Protein AF-A0A1I3RDS3-F1 (afdb_monomer_lite)

Organism: NCBI:txid46223

pLDDT: mean 93.0, std 12.28, range [32.0, 98.75]

Foldseek 3Di:
DDDDDQDDCDLLLLLLLLLLLLCVLLPADLVRSLVLLVVVADLVPCPVVCVVCVVVSLLQNPCPPNRPSQCPGPCRVVSSVVSVVCSVVSNVVSVVLVVCVVVVNDPDDPSVVSVVVSVVVSCVRPNPPVVSSNNSSSSSSVSSVVNVVVVVVD

Radius of gyration: 15.76 Å; chains: 1; bounding box: 50×31×41 Å

Structure (mmCIF, N/CA/C/O backbone):
data_AF-A0A1I3RDS3-F1
#
_entry.id   AF-A0A1I3RDS3-F1
#
loop_
_atom_site.group_PDB
_atom_site.id
_atom_site.type_symbol
_atom_site.label_atom_id
_atom_site.label_alt_id
_atom_site.label_comp_id
_atom_site.label_asym_id
_atom_site.label_entity_id
_atom_site.label_seq_id
_atom_site.pdbx_PDB_ins_code
_atom_site.Cartn_x
_atom_site.Cartn_y
_atom_site.Cartn_z
_atom_site.occupancy
_atom_site.B_iso_or_equiv
_atom_site.auth_seq_id
_atom_site.auth_comp_id
_atom_site.auth_asym_id
_atom_site.auth_atom_id
_atom_site.pdbx_PDB_model_num
ATOM 1 N N . MET A 1 1 ? 28.586 -7.235 -21.888 1.00 32.00 1 MET A N 1
ATOM 2 C CA . MET A 1 1 ? 28.314 -6.231 -20.834 1.00 32.00 1 MET A CA 1
ATOM 3 C C . MET A 1 1 ? 26.831 -5.890 -20.861 1.00 32.00 1 MET A C 1
ATOM 5 O O . MET A 1 1 ? 26.408 -5.159 -21.747 1.00 32.00 1 MET A O 1
ATOM 9 N N . GLN A 1 2 ? 26.026 -6.469 -19.968 1.00 34.00 2 GLN A N 1
ATOM 10 C CA . GLN A 1 2 ? 24.616 -6.092 -19.826 1.00 34.00 2 GLN A CA 1
ATOM 11 C C . GLN A 1 2 ? 24.540 -4.776 -19.050 1.00 34.00 2 GLN A C 1
ATOM 13 O O . GLN A 1 2 ? 24.942 -4.709 -17.891 1.00 34.00 2 GLN A O 1
ATOM 18 N N . ARG A 1 3 ? 24.061 -3.720 -19.712 1.00 34.31 3 ARG A N 1
ATOM 19 C CA . ARG A 1 3 ? 23.645 -2.485 -19.049 1.00 34.31 3 ARG A CA 1
ATOM 20 C C . ARG A 1 3 ? 22.439 -2.818 -18.171 1.00 34.31 3 ARG A C 1
ATOM 22 O O . ARG A 1 3 ? 21.420 -3.272 -18.685 1.00 34.31 3 ARG A O 1
ATOM 29 N N . PHE A 1 4 ? 22.574 -2.611 -16.866 1.00 37.84 4 PHE A N 1
ATOM 30 C CA . PHE A 1 4 ? 21.442 -2.531 -15.951 1.00 37.84 4 PHE A CA 1
ATOM 31 C C . PHE A 1 4 ? 20.520 -1.417 -16.457 1.00 37.84 4 PHE A C 1
ATOM 33 O O . PHE A 1 4 ? 20.890 -0.244 -16.428 1.00 37.84 4 PHE A O 1
ATOM 40 N N . ASN A 1 5 ? 19.351 -1.783 -16.985 1.00 40.34 5 ASN A N 1
ATOM 41 C CA . ASN A 1 5 ? 18.287 -0.818 -17.222 1.00 40.34 5 ASN A CA 1
ATOM 42 C C . ASN A 1 5 ? 17.882 -0.266 -15.856 1.00 40.34 5 ASN A C 1
ATOM 44 O O . ASN A 1 5 ? 17.443 -1.028 -14.996 1.00 40.34 5 ASN A O 1
ATOM 48 N N . ALA A 1 6 ? 18.044 1.040 -15.657 1.00 48.22 6 ALA A N 1
ATOM 49 C CA . ALA A 1 6 ? 17.377 1.752 -14.581 1.00 48.22 6 ALA A CA 1
ATOM 50 C C . ALA A 1 6 ? 15.876 1.439 -14.674 1.00 48.22 6 ALA A C 1
ATOM 52 O O . ALA A 1 6 ? 15.221 1.833 -15.641 1.00 48.22 6 ALA A O 1
ATOM 53 N N . SER A 1 7 ? 15.353 0.657 -13.729 1.00 58.91 7 SER A N 1
ATOM 54 C CA . SER A 1 7 ? 13.928 0.348 -13.686 1.00 58.91 7 SER A CA 1
ATOM 55 C C . SER A 1 7 ? 13.212 1.585 -13.167 1.00 58.91 7 SER A C 1
ATOM 57 O O . SER A 1 7 ? 13.386 1.990 -12.021 1.00 58.91 7 SER A O 1
ATOM 59 N N . ARG A 1 8 ? 12.463 2.236 -14.050 1.00 83.19 8 ARG A N 1
ATOM 60 C CA . ARG A 1 8 ? 11.636 3.392 -13.713 1.00 83.19 8 ARG A CA 1
ATOM 61 C C . ARG A 1 8 ? 10.475 2.941 -12.823 1.00 83.19 8 ARG A C 1
ATOM 63 O O . ARG A 1 8 ? 9.929 1.862 -13.056 1.00 83.19 8 ARG A O 1
ATOM 70 N N . ILE A 1 9 ? 10.072 3.747 -11.839 1.00 92.62 9 ILE A N 1
ATOM 71 C CA . ILE A 1 9 ? 8.906 3.413 -11.010 1.00 92.62 9 ILE A CA 1
ATOM 72 C C . ILE A 1 9 ? 7.657 3.715 -11.841 1.00 92.62 9 ILE A C 1
ATOM 74 O O . ILE A 1 9 ? 7.321 4.869 -12.104 1.00 92.62 9 ILE A O 1
ATOM 78 N N . ASP A 1 10 ? 6.981 2.668 -12.305 1.00 94.38 10 ASP A N 1
ATOM 79 C CA . ASP A 1 10 ? 5.752 2.813 -13.075 1.00 94.38 10 ASP A CA 1
ATOM 80 C C . ASP A 1 10 ? 4.539 3.118 -12.179 1.00 94.38 10 ASP A C 1
ATOM 82 O O . ASP A 1 10 ? 4.597 3.074 -10.948 1.00 94.38 10 ASP A O 1
ATOM 86 N N . LYS A 1 11 ? 3.403 3.452 -12.804 1.00 95.75 11 LYS A N 1
ATOM 87 C CA . LYS A 1 11 ? 2.171 3.783 -12.071 1.00 95.75 11 LYS A CA 1
ATOM 88 C C . LYS A 1 11 ? 1.661 2.622 -11.217 1.00 95.75 11 LYS A C 1
ATOM 90 O O . LYS A 1 11 ? 1.066 2.869 -10.175 1.00 95.75 11 LYS A O 1
ATOM 95 N N . GLU A 1 12 ? 1.865 1.381 -11.654 1.00 97.44 12 GLU A N 1
ATOM 96 C CA . GLU A 1 12 ? 1.438 0.196 -10.906 1.00 97.44 12 GLU A CA 1
ATOM 97 C C . GLU A 1 12 ? 2.257 0.059 -9.619 1.00 97.44 12 GLU A C 1
ATOM 99 O O . GLU A 1 12 ? 1.687 0.010 -8.530 1.00 97.44 12 GLU A O 1
ATOM 104 N N . SER A 1 13 ? 3.587 0.115 -9.732 1.00 97.56 13 SER A N 1
ATOM 105 C CA . SER A 1 13 ? 4.511 0.096 -8.595 1.00 97.56 13 SER A CA 1
ATOM 106 C C . SER A 1 13 ? 4.255 1.269 -7.651 1.00 97.56 13 SER A C 1
ATOM 108 O O . SER A 1 13 ? 4.197 1.076 -6.438 1.00 97.56 13 SER A O 1
ATOM 110 N N . PHE A 1 14 ? 4.035 2.473 -8.194 1.00 97.50 14 PHE A N 1
ATOM 111 C CA . PHE A 1 14 ? 3.695 3.658 -7.404 1.00 97.50 14 PHE A CA 1
ATOM 112 C C . PHE A 1 14 ? 2.355 3.514 -6.666 1.00 97.50 14 PHE A C 1
ATOM 114 O O . PHE A 1 14 ? 2.230 3.943 -5.518 1.00 97.50 14 PHE A O 1
ATOM 121 N N . GLY A 1 15 ? 1.356 2.896 -7.299 1.00 98.19 15 GLY A N 1
ATOM 122 C CA . GLY A 1 15 ? 0.081 2.582 -6.663 1.00 98.19 15 GLY A CA 1
ATOM 123 C C . GLY A 1 15 ? 0.247 1.584 -5.516 1.00 98.19 15 G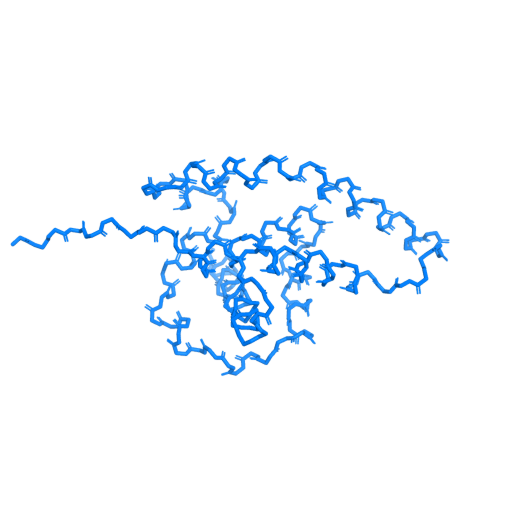LY A C 1
ATOM 124 O O . GLY A 1 15 ? -0.293 1.805 -4.435 1.00 98.19 15 GLY A O 1
ATOM 125 N N . VAL A 1 16 ? 1.053 0.536 -5.718 1.00 98.56 16 VAL A N 1
ATOM 126 C CA . VAL A 1 16 ? 1.341 -0.488 -4.701 1.00 98.56 16 VAL A CA 1
ATOM 127 C C . VAL A 1 16 ? 1.972 0.130 -3.453 1.00 98.56 16 VAL A C 1
ATOM 129 O O . VAL A 1 16 ? 1.428 -0.016 -2.358 1.00 98.56 16 VAL A O 1
ATOM 132 N N . ILE A 1 17 ? 3.075 0.870 -3.605 1.00 97.88 17 ILE A N 1
ATOM 133 C CA . ILE A 1 17 ? 3.743 1.523 -2.465 1.00 97.88 17 ILE A CA 1
ATOM 134 C C . ILE A 1 17 ? 2.865 2.597 -1.825 1.00 97.88 17 ILE A C 1
ATOM 136 O O . ILE A 1 17 ? 2.907 2.786 -0.614 1.00 97.88 17 ILE A O 1
ATOM 140 N N . SER A 1 18 ? 2.027 3.271 -2.619 1.00 98.19 18 SER A N 1
ATOM 141 C CA . SER A 1 18 ? 1.105 4.272 -2.096 1.00 98.19 18 SER A CA 1
ATOM 142 C C . SER A 1 18 ? 0.041 3.672 -1.193 1.00 98.19 18 SER A C 1
ATOM 144 O O . SER A 1 18 ? -0.289 4.289 -0.188 1.00 98.19 18 SER A O 1
ATOM 146 N N . ILE A 1 19 ? -0.491 2.492 -1.520 1.00 98.56 19 ILE A N 1
ATOM 147 C CA . ILE A 1 19 ? -1.447 1.799 -0.648 1.00 98.56 19 ILE A CA 1
ATOM 148 C C . ILE A 1 19 ? -0.788 1.452 0.684 1.00 98.56 19 ILE A C 1
ATOM 150 O O . ILE A 1 19 ? -1.368 1.730 1.727 1.00 98.56 19 ILE A O 1
ATOM 154 N N . ILE A 1 20 ? 0.427 0.900 0.653 1.00 98.44 20 ILE A N 1
ATOM 155 C CA . ILE A 1 20 ? 1.175 0.545 1.869 1.00 98.44 20 ILE A CA 1
ATOM 156 C C . ILE A 1 20 ? 1.398 1.792 2.741 1.00 98.44 20 ILE A C 1
ATOM 158 O O . ILE A 1 20 ? 1.037 1.795 3.916 1.00 98.44 20 ILE A O 1
ATOM 162 N N . ASP A 1 21 ? 1.887 2.885 2.146 1.00 98.38 21 ASP A N 1
ATOM 163 C CA . ASP A 1 21 ? 2.081 4.181 2.815 1.00 98.38 21 ASP A CA 1
ATOM 164 C C . ASP A 1 21 ? 0.776 4.763 3.387 1.00 98.38 21 ASP A C 1
ATOM 166 O O . ASP A 1 21 ? 0.767 5.286 4.505 1.00 98.38 21 ASP A O 1
ATOM 170 N N . ILE A 1 22 ? -0.337 4.667 2.648 1.00 98.44 22 ILE A N 1
ATOM 171 C CA . ILE A 1 22 ? -1.652 5.123 3.111 1.00 98.44 22 ILE A CA 1
ATOM 172 C C . ILE A 1 22 ? -2.086 4.312 4.326 1.00 98.44 22 ILE A C 1
ATOM 174 O O . ILE A 1 22 ? -2.440 4.915 5.333 1.00 98.44 22 ILE A O 1
ATOM 178 N N . LEU A 1 23 ? -2.051 2.979 4.258 1.00 98.31 23 LEU A N 1
ATOM 179 C CA . LEU A 1 23 ? -2.504 2.110 5.345 1.00 98.31 23 LEU A CA 1
ATOM 180 C C . LEU A 1 23 ? -1.652 2.299 6.610 1.00 98.31 23 LEU A C 1
ATOM 182 O O . LEU A 1 23 ? -2.197 2.431 7.710 1.00 98.31 23 LEU A O 1
ATOM 186 N N . GLU 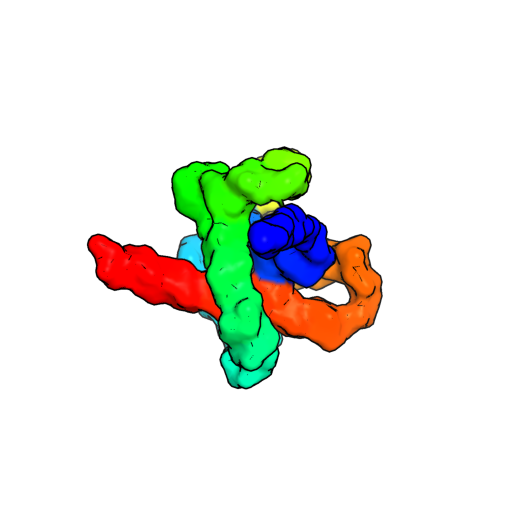A 1 24 ? -0.329 2.392 6.453 1.00 97.50 24 GLU A N 1
ATOM 187 C CA . GLU A 1 24 ? 0.594 2.646 7.559 1.00 97.50 24 GLU A CA 1
ATOM 188 C C . GLU A 1 24 ? 0.330 4.010 8.206 1.00 97.50 24 GLU A C 1
ATOM 190 O O . GLU A 1 24 ? 0.147 4.095 9.423 1.00 97.50 24 GLU A O 1
ATOM 195 N N . ASN A 1 25 ? 0.225 5.085 7.415 1.00 97.88 25 ASN A N 1
ATOM 196 C CA . ASN A 1 25 ? -0.061 6.408 7.972 1.00 97.88 25 ASN A CA 1
ATOM 197 C C . ASN A 1 25 ? -1.482 6.523 8.511 1.00 97.88 25 ASN A C 1
ATOM 199 O O . ASN A 1 25 ? -1.687 7.263 9.468 1.00 97.88 25 ASN A O 1
ATOM 203 N N . PHE A 1 26 ? -2.447 5.779 7.967 1.00 97.56 26 PHE A N 1
ATOM 204 C CA . PHE A 1 26 ? -3.783 5.700 8.5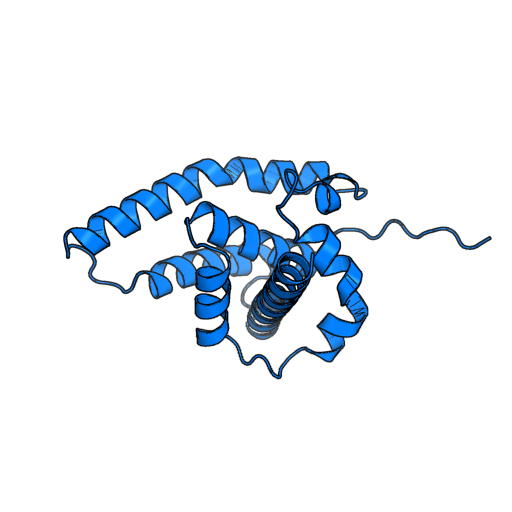47 1.00 97.56 26 PHE A CA 1
ATOM 205 C C . PHE A 1 26 ? -3.719 5.107 9.955 1.00 97.56 26 PHE A C 1
ATOM 207 O O . PHE A 1 26 ? -4.554 5.441 10.789 1.00 97.56 26 PHE A O 1
ATOM 214 N N . GLY A 1 27 ? -2.690 4.316 10.266 1.00 96.50 27 GLY A N 1
ATOM 215 C CA . GLY A 1 27 ? -2.386 3.777 11.590 1.00 96.50 27 GLY A CA 1
ATOM 216 C C . GLY A 1 27 ? -2.678 2.288 11.725 1.00 96.50 27 GLY A C 1
ATOM 217 O O . GLY A 1 27 ? -2.814 1.819 12.852 1.00 96.50 27 GLY A O 1
ATOM 218 N N . LEU A 1 28 ? -2.803 1.565 10.608 1.00 97.19 28 LEU A N 1
ATOM 219 C CA . LEU A 1 28 ? -2.983 0.118 10.618 1.00 97.19 28 LEU A CA 1
ATOM 220 C C . LEU A 1 28 ? -1.630 -0.567 10.819 1.00 97.19 28 LEU A C 1
ATOM 222 O O . LEU A 1 28 ? -0.670 -0.322 10.081 1.00 97.19 28 LEU A O 1
ATOM 226 N N . LYS A 1 29 ? -1.574 -1.475 11.791 1.00 94.50 29 LYS A N 1
ATOM 227 C CA . LYS A 1 29 ? -0.454 -2.402 11.992 1.00 94.50 29 LYS A CA 1
ATOM 228 C C . LYS A 1 29 ? -0.353 -3.385 10.822 1.00 94.50 29 LYS A C 1
ATOM 230 O O . LYS A 1 29 ? -1.375 -3.655 10.193 1.00 94.50 29 LYS A O 1
ATOM 235 N N . PRO A 1 30 ? 0.820 -3.978 10.542 1.00 91.88 30 PRO A N 1
ATOM 236 C CA . PRO A 1 30 ? 1.006 -4.871 9.393 1.00 91.88 30 PRO A CA 1
ATOM 237 C C . PRO A 1 30 ? -0.082 -5.948 9.232 1.00 91.88 30 PRO A C 1
ATOM 239 O O . PRO A 1 30 ? -0.597 -6.162 8.136 1.00 91.88 30 PRO A O 1
ATOM 242 N N . GLU A 1 31 ? -0.508 -6.574 10.329 1.00 93.81 31 GLU A N 1
ATOM 243 C CA . GLU A 1 31 ? -1.554 -7.598 10.324 1.00 93.81 31 GLU A CA 1
ATOM 244 C C . GLU A 1 31 ? -2.940 -7.019 9.998 1.00 93.81 31 GLU A C 1
ATOM 246 O O . GLU A 1 31 ? -3.763 -7.694 9.383 1.00 93.81 31 GLU A O 1
ATOM 251 N N . GLU A 1 32 ? -3.218 -5.782 10.416 1.00 96.50 32 GLU A N 1
ATOM 252 C CA . GLU A 1 32 ? -4.452 -5.054 10.093 1.00 96.50 32 GLU A CA 1
ATOM 253 C C . GLU A 1 32 ? -4.487 -4.662 8.618 1.00 96.50 32 GLU A C 1
ATOM 255 O O . GLU A 1 32 ? -5.510 -4.862 7.971 1.00 96.50 32 GLU A O 1
ATOM 260 N N . GLN A 1 33 ? -3.366 -4.183 8.066 1.00 97.44 33 GLN A N 1
ATOM 261 C CA . GLN A 1 33 ? -3.253 -3.842 6.642 1.00 97.44 33 GLN A CA 1
ATOM 262 C C . GLN A 1 33 ? -3.577 -5.050 5.759 1.00 97.44 33 GLN A C 1
ATOM 264 O O . GLN A 1 33 ? -4.293 -4.949 4.764 1.00 97.44 33 GLN A O 1
ATOM 269 N N . LEU A 1 34 ? -3.066 -6.215 6.150 1.00 96.38 34 LEU A N 1
ATOM 270 C CA . LEU A 1 34 ? -3.257 -7.443 5.401 1.00 96.38 34 LEU A CA 1
ATOM 271 C C . LEU A 1 34 ? -4.676 -7.996 5.529 1.00 96.38 34 LEU A C 1
ATOM 273 O O . LEU A 1 34 ? -5.243 -8.409 4.521 1.00 96.38 34 LEU A O 1
ATOM 277 N N . ARG A 1 35 ? -5.270 -7.945 6.731 1.00 96.62 35 ARG A N 1
ATOM 278 C CA . ARG A 1 35 ? -6.690 -8.285 6.925 1.00 96.62 35 ARG A CA 1
ATOM 279 C C . ARG A 1 35 ? -7.606 -7.375 6.112 1.00 96.62 35 ARG A C 1
ATOM 281 O O . ARG A 1 35 ? -8.523 -7.884 5.480 1.00 96.62 35 ARG A O 1
ATOM 288 N N . PHE A 1 36 ? -7.332 -6.071 6.098 1.00 97.88 36 PHE A N 1
ATOM 289 C CA . PHE A 1 36 ? -8.071 -5.096 5.297 1.00 97.88 36 PHE A CA 1
ATOM 290 C C . PHE A 1 36 ? -8.036 -5.465 3.809 1.00 97.88 36 PHE A C 1
ATOM 292 O O . PHE A 1 36 ? -9.077 -5.592 3.171 1.00 97.88 36 PHE A O 1
ATOM 299 N N . LEU A 1 37 ? -6.850 -5.721 3.250 1.00 97.81 37 LEU A N 1
ATOM 300 C CA . LEU A 1 37 ? -6.748 -6.087 1.836 1.00 97.81 37 LEU A CA 1
ATOM 301 C C . LEU A 1 37 ? -7.359 -7.465 1.537 1.00 97.81 37 LEU A C 1
ATOM 303 O O . LEU A 1 37 ? -7.989 -7.618 0.495 1.00 97.81 37 LEU A O 1
ATOM 307 N N . ASP A 1 38 ? -7.234 -8.442 2.442 1.00 96.50 38 ASP A N 1
ATOM 308 C CA . ASP A 1 38 ? -7.853 -9.772 2.306 1.00 96.50 38 ASP A CA 1
ATOM 309 C C . ASP A 1 38 ? -9.397 -9.709 2.234 1.00 96.50 38 ASP A C 1
ATOM 311 O O . ASP A 1 38 ? -10.012 -10.624 1.690 1.00 96.50 38 ASP A O 1
ATOM 315 N N . GLN A 1 39 ? -10.029 -8.639 2.735 1.00 95.44 39 GLN A N 1
ATOM 316 C CA . GLN A 1 39 ? -11.476 -8.413 2.604 1.00 95.44 39 GLN A CA 1
ATOM 317 C C . GLN A 1 39 ? -11.884 -7.838 1.239 1.00 95.44 39 GLN A C 1
ATOM 319 O O . GLN A 1 39 ? -13.046 -7.952 0.853 1.00 95.44 39 GLN A O 1
ATOM 324 N N . ILE A 1 40 ? -10.951 -7.219 0.510 1.00 93.81 40 ILE A N 1
ATOM 325 C CA . ILE A 1 40 ? -11.244 -6.425 -0.695 1.00 93.81 40 ILE A CA 1
ATOM 326 C C . ILE A 1 40 ? -10.822 -7.158 -1.973 1.00 93.81 40 ILE A C 1
ATOM 328 O O . ILE A 1 40 ? -11.423 -6.959 -3.030 1.00 93.81 40 ILE A O 1
ATOM 332 N N . VAL A 1 41 ? -9.795 -8.012 -1.903 1.00 96.56 41 VAL A N 1
ATOM 333 C CA . VAL A 1 41 ? -9.204 -8.661 -3.084 1.00 96.56 41 VAL A CA 1
ATOM 334 C C . VAL A 1 41 ? -9.229 -10.186 -3.002 1.00 96.56 41 VAL A C 1
ATOM 336 O O . VAL A 1 41 ? -9.124 -10.776 -1.929 1.00 96.56 41 VAL A O 1
ATOM 339 N N . ASP A 1 42 ? -9.276 -10.851 -4.161 1.00 96.19 42 ASP A N 1
ATOM 340 C CA . ASP A 1 42 ? -9.035 -12.295 -4.234 1.00 96.19 42 ASP A CA 1
ATOM 341 C C . ASP A 1 42 ? -7.526 -12.570 -4.313 1.00 96.19 42 ASP A C 1
ATOM 343 O O . ASP A 1 42 ? -6.881 -12.378 -5.344 1.00 96.19 42 ASP A O 1
ATOM 347 N N . HIS A 1 43 ? -6.956 -13.084 -3.222 1.00 91.75 43 HIS A N 1
ATOM 348 C CA . HIS A 1 43 ? -5.541 -13.458 -3.123 1.00 91.75 43 HIS A CA 1
ATOM 349 C C . HIS A 1 43 ? -5.077 -14.507 -4.159 1.00 91.75 43 HIS A C 1
ATOM 351 O O . HIS A 1 43 ? -3.882 -14.791 -4.270 1.00 91.75 43 HIS A O 1
ATOM 357 N N . ARG A 1 44 ? -5.978 -15.157 -4.897 1.00 95.06 44 ARG A N 1
ATOM 358 C CA . ARG A 1 44 ? -5.600 -16.103 -5.958 1.00 95.06 44 ARG A CA 1
ATOM 359 C C . ARG A 1 44 ? -5.247 -15.394 -7.261 1.00 95.06 44 ARG A C 1
ATOM 361 O O . ARG A 1 44 ? -4.542 -15.992 -8.083 1.00 95.06 44 ARG A O 1
ATOM 368 N N . GLU A 1 45 ? -5.688 -14.151 -7.431 1.00 97.69 45 GLU A N 1
ATOM 369 C CA . GLU A 1 45 ? -5.452 -13.340 -8.620 1.00 97.69 45 GLU A CA 1
ATOM 370 C C . GLU A 1 45 ? -4.053 -12.714 -8.636 1.00 97.69 45 GLU A C 1
ATOM 372 O O . GLU A 1 45 ? -3.389 -12.563 -7.605 1.00 97.69 45 GLU A O 1
ATOM 377 N N . TYR A 1 46 ? -3.585 -12.391 -9.848 1.00 97.56 46 TYR A N 1
ATOM 378 C CA . TYR A 1 46 ? -2.326 -11.681 -10.121 1.00 97.56 46 TYR A CA 1
ATOM 379 C C . TYR A 1 46 ? -1.066 -12.290 -9.474 1.00 97.56 46 TYR A C 1
ATOM 381 O O . TYR A 1 46 ? -0.031 -11.634 -9.355 1.00 97.56 46 TYR A O 1
ATOM 389 N N . ARG A 1 47 ? -1.115 -13.571 -9.077 1.00 97.00 47 ARG A N 1
ATOM 390 C CA . ARG A 1 47 ? 0.016 -14.275 -8.451 1.00 97.00 47 ARG A CA 1
ATOM 391 C C . ARG A 1 47 ? 1.222 -14.367 -9.378 1.00 97.00 47 ARG A C 1
ATOM 393 O O . ARG A 1 47 ? 2.349 -14.235 -8.913 1.00 97.00 47 ARG A O 1
ATOM 400 N N . ASP A 1 48 ? 1.002 -14.589 -10.670 1.00 97.44 48 ASP A N 1
ATOM 401 C CA . ASP A 1 48 ? 2.098 -14.709 -11.633 1.00 97.44 48 ASP A CA 1
ATOM 402 C C . ASP A 1 48 ? 2.726 -13.350 -11.958 1.00 97.44 48 ASP A C 1
ATOM 404 O O . ASP A 1 48 ? 3.951 -13.262 -12.043 1.00 97.44 48 ASP A O 1
ATOM 408 N N . ASP A 1 49 ? 1.927 -12.283 -12.055 1.00 96.88 49 ASP A N 1
ATOM 409 C CA . ASP A 1 49 ? 2.415 -10.901 -12.129 1.00 96.88 49 ASP A CA 1
ATOM 410 C C . ASP A 1 49 ? 3.286 -10.557 -10.917 1.00 96.88 49 ASP A C 1
ATOM 412 O O . ASP A 1 49 ? 4.421 -10.099 -11.072 1.00 96.88 49 ASP A O 1
ATOM 416 N N . PHE A 1 50 ? 2.792 -10.855 -9.710 1.00 98.00 50 PHE A N 1
ATOM 417 C CA . PHE A 1 50 ? 3.553 -10.641 -8.486 1.00 98.00 50 PHE A CA 1
ATOM 418 C C . PHE A 1 50 ? 4.854 -11.442 -8.488 1.00 98.00 50 PHE A C 1
ATOM 420 O O . PHE A 1 50 ? 5.913 -10.875 -8.252 1.00 98.00 50 PHE A O 1
ATOM 427 N N . ARG A 1 51 ? 4.817 -12.744 -8.798 1.00 97.06 51 ARG A N 1
ATOM 428 C CA . ARG A 1 51 ? 6.014 -13.605 -8.814 1.00 97.06 51 ARG A CA 1
ATOM 429 C C . ARG A 1 51 ? 7.092 -13.083 -9.759 1.00 97.06 51 ARG A C 1
ATOM 431 O O . ARG A 1 51 ? 8.264 -13.092 -9.385 1.00 97.06 51 ARG A O 1
ATOM 438 N N . LYS A 1 52 ? 6.705 -12.610 -10.949 1.00 96.75 52 LYS A N 1
ATOM 439 C CA . LYS A 1 52 ? 7.634 -12.043 -11.941 1.00 96.75 52 LYS A CA 1
ATOM 440 C C . LYS A 1 52 ? 8.357 -10.805 -11.409 1.00 96.75 52 LYS A C 1
ATOM 442 O O . LYS A 1 52 ? 9.559 -10.675 -11.618 1.00 96.75 52 LYS A O 1
ATOM 447 N N . ASN A 1 53 ? 7.651 -9.948 -10.673 1.00 96.38 53 ASN A N 1
ATOM 448 C CA . ASN A 1 53 ? 8.167 -8.671 -10.168 1.00 96.38 53 ASN A CA 1
ATOM 449 C C . ASN A 1 53 ? 8.397 -8.667 -8.646 1.00 96.38 53 ASN A C 1
ATOM 451 O O . ASN A 1 53 ? 8.574 -7.619 -8.032 1.00 96.38 53 ASN A O 1
ATOM 455 N N . ARG A 1 54 ? 8.441 -9.839 -8.008 1.00 96.88 54 ARG A N 1
ATOM 456 C CA . ARG A 1 54 ? 8.416 -9.981 -6.545 1.00 96.88 54 ARG A CA 1
ATOM 457 C C . ARG A 1 54 ? 9.512 -9.180 -5.857 1.00 96.88 54 ARG A C 1
ATOM 459 O O . ARG A 1 54 ? 9.252 -8.429 -4.927 1.00 96.88 54 ARG A O 1
ATOM 466 N N . LYS A 1 55 ? 10.755 -9.333 -6.322 1.00 96.25 55 LYS A N 1
ATOM 467 C CA . LYS A 1 55 ? 11.909 -8.622 -5.749 1.00 96.25 55 LYS A CA 1
ATOM 468 C C . LYS A 1 55 ? 11.761 -7.103 -5.866 1.00 96.25 55 LYS A C 1
ATOM 470 O O . LYS A 1 55 ? 12.233 -6.398 -4.985 1.00 96.25 55 LYS A O 1
ATOM 475 N N . TRP A 1 56 ? 11.120 -6.632 -6.934 1.00 96.75 56 TRP A N 1
ATOM 476 C CA . TRP A 1 56 ? 10.868 -5.216 -7.171 1.00 96.75 56 TRP A CA 1
ATOM 477 C C . TRP A 1 56 ? 9.859 -4.669 -6.163 1.00 96.75 56 TRP A C 1
ATOM 479 O O . TRP A 1 56 ? 10.190 -3.751 -5.419 1.00 96.75 56 TRP A O 1
ATOM 489 N N . TYR A 1 57 ? 8.683 -5.294 -6.041 1.00 97.88 57 TYR A N 1
ATOM 490 C CA . TYR A 1 57 ? 7.681 -4.827 -5.080 1.00 97.88 57 TYR A CA 1
ATOM 491 C C . TYR A 1 57 ? 8.155 -4.921 -3.632 1.00 97.88 57 TYR A C 1
ATOM 493 O O . TYR A 1 57 ? 7.896 -4.006 -2.863 1.00 97.88 57 TYR A O 1
ATOM 501 N N . LEU A 1 58 ? 8.879 -5.980 -3.255 1.00 97.12 58 LEU A N 1
ATOM 502 C CA . LEU A 1 58 ? 9.407 -6.099 -1.894 1.00 97.12 58 LEU A CA 1
ATOM 503 C C . LEU A 1 58 ? 10.449 -5.034 -1.581 1.00 97.12 58 LEU A C 1
ATOM 505 O O . LEU A 1 58 ? 10.432 -4.479 -0.495 1.00 97.12 58 LEU A O 1
ATOM 509 N N . ARG A 1 59 ? 11.335 -4.725 -2.531 1.00 96.06 59 ARG A N 1
ATOM 510 C CA . ARG A 1 59 ? 12.318 -3.658 -2.347 1.00 96.06 59 ARG A CA 1
ATOM 511 C C . ARG A 1 59 ? 11.641 -2.298 -2.187 1.00 96.06 59 ARG A C 1
ATOM 513 O O . ARG A 1 59 ? 12.027 -1.536 -1.313 1.00 96.06 59 ARG A O 1
ATOM 520 N N . LEU A 1 60 ? 10.669 -1.990 -3.045 1.00 97.00 60 LEU A N 1
ATOM 521 C CA . LEU A 1 60 ? 10.002 -0.690 -3.036 1.00 97.00 60 LEU A CA 1
ATOM 522 C C . LEU A 1 60 ? 9.003 -0.530 -1.883 1.00 97.00 60 LEU A C 1
ATOM 524 O O . LEU A 1 60 ? 8.816 0.576 -1.393 1.00 97.00 60 LEU A O 1
ATOM 528 N N . GLY A 1 61 ? 8.314 -1.608 -1.510 1.00 96.38 61 GLY A N 1
ATOM 529 C CA . GLY A 1 61 ? 7.225 -1.612 -0.534 1.00 96.38 61 GLY A CA 1
ATOM 530 C C . GLY A 1 61 ? 7.665 -1.840 0.908 1.00 96.38 61 GLY A C 1
ATOM 531 O O . GLY A 1 61 ? 6.818 -1.805 1.798 1.00 96.38 61 GLY A O 1
ATOM 532 N N . ASP A 1 62 ? 8.951 -2.102 1.152 1.00 96.12 62 ASP A N 1
ATOM 533 C CA . ASP A 1 62 ? 9.478 -2.221 2.507 1.00 96.12 62 ASP A CA 1
ATOM 534 C C . ASP A 1 62 ? 9.683 -0.833 3.122 1.00 96.12 62 ASP A C 1
ATOM 536 O O . ASP A 1 62 ? 10.627 -0.115 2.790 1.00 96.12 62 ASP A O 1
ATOM 540 N N . SER A 1 63 ? 8.770 -0.454 4.015 1.00 94.75 63 SER A N 1
ATOM 541 C CA . SER A 1 63 ? 8.830 0.811 4.745 1.00 94.75 63 SER A CA 1
ATOM 542 C C . SER A 1 63 ? 9.815 0.810 5.919 1.00 94.75 63 SER A C 1
ATOM 544 O O . SER A 1 63 ? 10.102 1.879 6.470 1.00 94.75 63 SER A O 1
ATOM 546 N N . GLU A 1 64 ? 10.374 -0.350 6.298 1.00 92.25 64 GLU A N 1
ATOM 547 C CA . GLU A 1 64 ? 11.412 -0.419 7.331 1.00 92.25 64 GLU A CA 1
ATOM 548 C C . GLU A 1 64 ? 12.668 0.356 6.910 1.00 92.25 64 GLU A C 1
ATOM 550 O O . GLU A 1 64 ? 12.942 0.564 5.727 1.00 92.25 64 GLU A O 1
ATOM 555 N N . ASN A 1 65 ? 13.436 0.820 7.901 1.00 94.06 65 ASN A N 1
ATOM 556 C CA . ASN A 1 65 ? 14.619 1.664 7.686 1.00 94.06 65 ASN A CA 1
ATOM 557 C C . ASN A 1 65 ? 14.323 2.904 6.821 1.00 94.06 65 ASN A C 1
ATOM 559 O O . ASN A 1 65 ? 15.144 3.323 6.010 1.00 94.06 65 ASN A O 1
ATOM 563 N N . ASP A 1 66 ? 13.134 3.487 7.010 1.00 95.44 66 ASP A N 1
ATOM 564 C CA . ASP A 1 66 ? 12.676 4.692 6.317 1.00 95.44 66 ASP A CA 1
ATOM 565 C C . ASP A 1 66 ? 12.709 4.566 4.784 1.00 95.44 66 ASP A C 1
ATOM 567 O O . ASP A 1 66 ? 13.202 5.447 4.077 1.00 95.44 66 ASP A O 1
ATOM 571 N N . TRP A 1 67 ? 12.138 3.469 4.274 1.00 97.06 67 TRP A N 1
ATOM 572 C CA . TRP A 1 67 ? 11.979 3.217 2.839 1.00 97.06 67 TRP A CA 1
ATOM 573 C C . TRP A 1 67 ? 13.310 3.169 2.066 1.00 97.06 67 TRP A C 1
ATOM 575 O O . TRP A 1 67 ? 13.372 3.578 0.905 1.00 97.06 67 TRP A O 1
ATOM 585 N N . GLU A 1 68 ? 14.385 2.666 2.683 1.00 96.88 68 GLU A N 1
ATOM 586 C CA . GLU A 1 68 ? 15.728 2.591 2.079 1.00 96.88 68 GLU A CA 1
ATOM 587 C C . GLU A 1 68 ? 15.712 1.942 0.682 1.00 96.88 68 GLU A C 1
ATOM 589 O O . GLU A 1 68 ? 16.325 2.450 -0.261 1.00 96.88 68 GLU A O 1
ATOM 594 N N . GLY A 1 69 ? 14.975 0.838 0.526 1.00 95.56 69 GLY A N 1
ATOM 595 C CA . GLY A 1 69 ? 14.874 0.120 -0.744 1.00 95.56 69 GLY A CA 1
ATOM 596 C C . GLY A 1 69 ? 14.244 0.954 -1.862 1.00 95.56 69 GLY A C 1
ATOM 597 O O . GLY A 1 69 ? 14.725 0.907 -2.991 1.00 95.56 69 GLY A O 1
ATOM 598 N N . LEU A 1 70 ? 13.222 1.755 -1.546 1.00 96.88 70 LEU A N 1
ATOM 599 C CA . LEU A 1 70 ? 12.623 2.717 -2.473 1.00 96.88 70 LEU A CA 1
ATOM 600 C C . LEU A 1 70 ? 13.594 3.856 -2.781 1.00 96.88 70 LEU A C 1
ATOM 602 O O . LEU A 1 70 ? 13.815 4.164 -3.947 1.00 96.88 70 LEU A O 1
ATOM 606 N N . ARG A 1 71 ? 14.170 4.480 -1.750 1.00 96.69 71 ARG A N 1
ATOM 607 C CA . ARG A 1 71 ? 15.005 5.686 -1.872 1.00 96.69 71 ARG A CA 1
ATOM 608 C C . ARG A 1 71 ? 16.262 5.471 -2.718 1.00 96.69 71 ARG A C 1
ATOM 610 O O . ARG A 1 71 ? 16.697 6.397 -3.393 1.00 96.69 71 ARG A O 1
ATOM 617 N N . ASN A 1 72 ? 16.787 4.248 -2.746 1.00 95.44 72 ASN A N 1
ATOM 618 C CA . ASN A 1 72 ? 17.956 3.870 -3.545 1.00 95.44 72 ASN A CA 1
ATOM 619 C C . ASN A 1 72 ? 17.675 3.656 -5.049 1.00 95.44 72 ASN A C 1
ATOM 621 O O . ASN A 1 72 ? 18.608 3.385 -5.808 1.00 95.44 72 ASN A O 1
ATOM 625 N N . GLU A 1 73 ? 16.425 3.760 -5.507 1.00 94.06 73 GLU A N 1
ATOM 626 C CA . GLU A 1 73 ? 16.079 3.652 -6.930 1.00 94.06 73 GLU A CA 1
ATOM 627 C C . GLU A 1 73 ? 16.169 5.005 -7.658 1.00 94.06 73 GLU A C 1
ATOM 629 O O . GLU A 1 73 ? 16.094 6.072 -7.053 1.00 94.06 73 GLU A O 1
ATOM 634 N N . VAL A 1 74 ? 16.293 4.976 -8.992 1.00 88.44 74 VAL A N 1
ATOM 635 C CA . VAL A 1 74 ? 16.588 6.164 -9.832 1.00 88.44 74 VAL A CA 1
ATOM 636 C C . VAL A 1 74 ? 15.556 7.301 -9.699 1.00 88.44 74 VAL A C 1
ATOM 638 O O . VAL A 1 74 ? 15.893 8.463 -9.908 1.00 88.44 74 VAL A O 1
ATOM 641 N N . GLU A 1 75 ? 14.319 6.996 -9.300 1.00 90.50 75 GLU A N 1
ATOM 642 C CA . GLU A 1 75 ? 13.257 7.979 -9.002 1.00 90.50 75 GLU A CA 1
ATOM 643 C C . GLU A 1 75 ? 12.763 7.896 -7.543 1.00 90.50 75 GLU A C 1
ATOM 645 O O . GLU A 1 75 ? 11.762 8.512 -7.168 1.00 90.50 75 GLU A O 1
ATOM 650 N N . GLY A 1 76 ? 13.474 7.132 -6.715 1.00 94.62 76 GLY A N 1
ATOM 651 C CA . GLY A 1 76 ? 13.090 6.746 -5.365 1.00 94.62 76 GLY A CA 1
ATOM 652 C C . GLY A 1 76 ? 12.846 7.915 -4.427 1.00 94.62 76 GLY A C 1
ATOM 653 O O . GLY A 1 76 ? 11.784 8.013 -3.821 1.00 94.62 76 GLY A O 1
ATOM 654 N N . GLU A 1 77 ? 13.804 8.838 -4.346 1.00 95.69 77 GLU A N 1
ATOM 655 C CA . GLU A 1 77 ? 13.726 10.011 -3.463 1.00 95.69 77 GLU A CA 1
ATOM 656 C C . GLU A 1 77 ? 12.582 10.967 -3.831 1.00 95.69 77 GLU A C 1
ATOM 658 O O . GLU A 1 77 ? 11.946 11.558 -2.954 1.00 95.69 77 GLU A O 1
ATOM 663 N N . ILE A 1 78 ? 12.266 11.093 -5.125 1.00 95.00 78 ILE A N 1
ATOM 664 C CA . ILE A 1 78 ? 11.134 11.907 -5.590 1.00 95.00 78 ILE A CA 1
ATOM 665 C C . ILE A 1 78 ? 9.830 11.271 -5.114 1.00 95.00 78 ILE A C 1
ATOM 667 O O . ILE A 1 78 ? 8.984 11.941 -4.519 1.00 95.00 78 ILE A O 1
ATOM 671 N N . VAL A 1 79 ? 9.679 9.967 -5.345 1.00 95.75 79 VAL A N 1
ATOM 672 C CA . VAL A 1 79 ? 8.506 9.205 -4.915 1.00 95.75 79 VAL A CA 1
ATOM 673 C C . VAL A 1 79 ? 8.352 9.254 -3.397 1.00 95.75 79 VAL A C 1
ATOM 675 O O . VAL A 1 79 ? 7.285 9.613 -2.907 1.00 95.75 79 VAL A O 1
ATOM 678 N N . TYR A 1 80 ? 9.419 8.978 -2.652 1.00 97.25 80 TYR A N 1
ATOM 679 C CA . TYR A 1 80 ? 9.446 9.046 -1.194 1.00 97.25 80 TYR A CA 1
ATOM 680 C C . TYR A 1 80 ? 9.016 10.429 -0.680 1.00 97.25 80 TYR A C 1
ATOM 682 O O . TYR A 1 80 ? 8.162 10.532 0.202 1.00 97.25 80 TYR A O 1
ATOM 690 N N . SER A 1 81 ? 9.520 11.504 -1.291 1.00 96.19 81 SER A N 1
ATOM 691 C CA . SER A 1 81 ? 9.138 12.879 -0.943 1.00 96.19 81 SER A CA 1
ATOM 692 C C . SER A 1 81 ? 7.639 13.147 -1.158 1.00 96.19 81 SER A C 1
ATOM 694 O O . SER A 1 81 ? 7.007 13.813 -0.334 1.00 96.19 81 SER A O 1
ATOM 696 N N . LEU A 1 82 ? 7.037 12.592 -2.219 1.00 94.31 82 LEU A N 1
ATOM 697 C CA . LEU A 1 82 ? 5.589 12.672 -2.468 1.00 94.31 82 LEU A CA 1
ATOM 698 C C . LEU A 1 82 ? 4.774 11.914 -1.410 1.00 94.31 82 LEU A C 1
ATOM 700 O O . LEU A 1 82 ? 3.747 12.422 -0.955 1.00 94.31 82 LEU A O 1
ATOM 704 N N . LEU A 1 83 ? 5.236 10.731 -0.986 1.00 95.62 83 LEU A N 1
ATOM 705 C CA . LEU A 1 83 ? 4.616 9.972 0.109 1.00 95.62 83 LEU A CA 1
ATOM 706 C C . LEU A 1 83 ? 4.660 10.782 1.417 1.00 95.62 83 LEU A C 1
ATOM 708 O O . LEU A 1 83 ? 3.639 10.995 2.081 1.00 95.62 83 LEU A O 1
ATOM 712 N N . LYS A 1 84 ? 5.823 11.351 1.753 1.00 95.50 84 LYS A N 1
ATOM 713 C CA . LYS A 1 84 ? 5.993 12.134 2.986 1.00 95.50 84 LYS A CA 1
ATOM 714 C C . LYS A 1 84 ? 5.163 13.412 3.003 1.00 95.50 84 LYS A C 1
ATOM 716 O O . LYS A 1 84 ? 4.613 13.733 4.058 1.00 95.50 84 LYS A O 1
ATOM 721 N N . MET A 1 85 ? 4.979 14.081 1.863 1.00 94.62 85 MET A N 1
ATOM 722 C CA . MET A 1 85 ? 4.152 15.293 1.758 1.00 94.62 85 MET A CA 1
ATOM 723 C C . MET A 1 85 ? 2.713 15.078 2.256 1.00 94.62 85 MET A C 1
ATOM 725 O O . MET A 1 85 ? 2.142 15.964 2.891 1.00 94.62 85 MET A O 1
ATOM 729 N N . ARG A 1 86 ? 2.131 13.895 2.015 1.00 93.81 86 ARG A N 1
ATOM 730 C CA . ARG A 1 86 ? 0.759 13.562 2.445 1.00 93.81 86 ARG A CA 1
ATOM 731 C C . ARG A 1 86 ? 0.677 12.822 3.785 1.00 93.81 86 ARG A C 1
ATOM 733 O O . ARG A 1 86 ? -0.391 12.818 4.397 1.00 93.81 86 ARG A O 1
ATOM 740 N N . SER A 1 87 ? 1.780 12.239 4.260 1.00 94.44 87 SER A N 1
ATOM 741 C CA . SER A 1 87 ? 1.827 11.369 5.450 1.00 94.44 87 SER A CA 1
ATOM 742 C C . SER A 1 87 ? 1.161 11.977 6.694 1.00 94.44 87 SER A C 1
ATOM 744 O O . SER A 1 87 ? 0.311 11.348 7.323 1.00 94.44 87 SER A O 1
ATOM 746 N N . ASN A 1 88 ? 1.474 13.238 7.014 1.00 95.62 88 ASN A N 1
ATOM 747 C CA . ASN A 1 88 ? 0.932 13.931 8.186 1.00 95.62 88 ASN A CA 1
ATOM 748 C C . ASN A 1 88 ? -0.592 14.109 8.107 1.00 95.62 88 ASN A C 1
ATOM 750 O O . ASN A 1 88 ? -1.290 13.957 9.106 1.00 95.62 88 ASN A O 1
ATOM 754 N N . ILE A 1 89 ? -1.119 14.417 6.920 1.00 96.50 89 ILE A N 1
ATOM 755 C CA . ILE A 1 89 ? -2.558 14.629 6.725 1.00 96.50 89 ILE A CA 1
ATOM 756 C C . ILE A 1 89 ? -3.305 13.300 6.852 1.00 96.50 89 ILE A C 1
ATOM 758 O O . ILE A 1 89 ? -4.303 13.238 7.566 1.00 96.50 89 ILE A O 1
ATOM 762 N N . ILE A 1 90 ? -2.790 12.228 6.239 1.00 97.69 90 ILE A N 1
ATOM 763 C CA . ILE A 1 90 ? -3.373 10.882 6.360 1.00 97.69 90 ILE A CA 1
ATOM 764 C C . ILE A 1 90 ? -3.363 10.429 7.823 1.00 97.69 90 ILE A C 1
ATOM 766 O O . ILE A 1 90 ? -4.366 9.919 8.316 1.00 97.69 90 ILE A O 1
ATOM 770 N N . ARG A 1 91 ? -2.267 10.683 8.547 1.00 97.94 91 ARG A N 1
ATOM 771 C CA . ARG A 1 91 ? -2.149 10.331 9.965 1.00 97.94 91 ARG A CA 1
ATOM 772 C C . ARG A 1 91 ? -3.151 11.050 10.844 1.00 97.94 91 ARG A C 1
ATOM 774 O O . ARG A 1 91 ? -3.812 10.409 11.657 1.00 97.94 91 ARG A O 1
ATOM 781 N N . LYS A 1 92 ? -3.299 12.361 10.658 1.00 97.88 92 LYS A N 1
ATOM 782 C CA . LYS A 1 92 ? -4.321 13.142 11.362 1.00 97.88 92 LYS A CA 1
ATOM 783 C C . LYS A 1 92 ? -5.721 12.626 11.044 1.00 97.88 92 LYS A C 1
ATOM 785 O O . LYS A 1 92 ? -6.520 12.462 11.957 1.00 97.88 92 LYS A O 1
ATOM 790 N N . TYR A 1 93 ? -6.002 12.315 9.779 1.00 97.50 93 TYR A N 1
ATOM 791 C CA . TYR A 1 93 ? -7.293 11.759 9.386 1.00 97.50 93 TYR A CA 1
ATOM 792 C C . TYR A 1 93 ? -7.570 10.410 10.066 1.00 97.50 93 TYR A C 1
ATOM 794 O O . TYR A 1 93 ? -8.598 10.265 10.719 1.00 97.50 93 TYR A O 1
ATOM 802 N N . GLY A 1 94 ? -6.628 9.464 10.020 1.00 96.94 94 GLY A N 1
ATOM 803 C CA . GLY A 1 94 ? -6.778 8.165 10.682 1.00 96.94 94 GLY A CA 1
ATOM 804 C C . GLY A 1 94 ? -6.918 8.263 12.208 1.00 96.94 94 GLY A C 1
ATOM 805 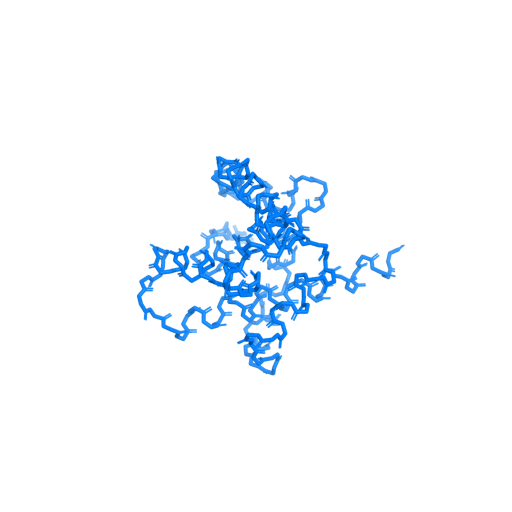O O . GLY A 1 94 ? -7.655 7.488 12.815 1.00 96.94 94 GLY A O 1
ATOM 806 N N . GLN A 1 95 ? -6.254 9.235 12.846 1.00 97.19 95 GLN A N 1
ATOM 807 C CA . GLN A 1 95 ? -6.438 9.530 14.275 1.00 97.19 95 GLN A CA 1
ATOM 808 C C . GLN A 1 95 ? -7.858 10.015 14.586 1.00 97.19 95 GLN A C 1
ATOM 810 O O . GLN A 1 95 ? -8.461 9.517 15.533 1.00 97.19 95 GLN A O 1
ATOM 815 N N . MET A 1 96 ? -8.398 10.935 13.781 1.00 96.81 96 MET A N 1
ATOM 816 C CA . MET A 1 96 ? -9.769 11.433 13.943 1.00 96.81 96 MET A CA 1
ATOM 817 C C . MET A 1 96 ? -10.806 10.333 13.709 1.00 96.81 96 MET A C 1
ATOM 819 O O . MET A 1 96 ? -11.743 10.206 14.487 1.00 96.81 96 MET A O 1
ATOM 823 N N . VAL A 1 97 ? -10.613 9.500 12.681 1.00 96.12 97 VAL A N 1
ATOM 824 C CA . VAL A 1 97 ? -11.510 8.373 12.389 1.00 96.12 97 VAL A CA 1
ATOM 825 C C . VAL A 1 97 ? -11.585 7.412 13.577 1.00 96.12 97 VAL A C 1
ATOM 827 O O . VAL A 1 97 ? -12.679 7.103 14.030 1.00 96.12 97 VAL A O 1
ATOM 830 N N . ARG A 1 98 ? -10.445 7.004 14.151 1.00 93.88 98 ARG A N 1
ATOM 831 C CA . ARG A 1 98 ? -10.435 6.136 15.345 1.00 93.88 98 ARG A CA 1
ATOM 832 C C . ARG A 1 98 ? -11.044 6.785 16.585 1.00 93.88 98 ARG A C 1
ATOM 834 O O . ARG A 1 98 ? -11.617 6.082 17.413 1.00 93.88 98 ARG A O 1
ATOM 841 N N . LEU A 1 99 ? -10.876 8.099 16.751 1.00 95.50 99 LEU A N 1
ATOM 842 C CA . LEU A 1 99 ? -11.495 8.827 17.857 1.00 95.50 99 LEU A CA 1
ATOM 843 C C . LEU A 1 99 ? -13.023 8.734 17.756 1.00 95.50 99 LEU A C 1
ATOM 845 O O . LEU A 1 99 ? -13.656 8.253 18.691 1.00 95.50 99 LEU A O 1
ATOM 849 N N . TYR A 1 100 ? -13.583 9.076 16.595 1.00 95.31 100 TYR A N 1
ATOM 850 C CA . TYR A 1 100 ? -15.027 9.022 16.363 1.00 95.31 100 TYR A CA 1
ATOM 851 C C . TYR A 1 100 ? -15.591 7.599 16.345 1.00 95.31 100 TYR A C 1
ATOM 853 O O . TYR A 1 100 ? -16.719 7.386 16.782 1.00 95.31 100 TYR A O 1
ATOM 861 N N . GLU A 1 101 ? -14.815 6.608 15.896 1.00 94.88 101 GLU A N 1
ATOM 862 C CA . GLU A 1 101 ? -15.190 5.195 16.016 1.00 94.88 101 GLU A CA 1
ATOM 863 C C . GLU A 1 101 ? -15.384 4.812 17.488 1.00 94.88 101 GLU A C 1
ATOM 865 O O . GLU A 1 101 ? -16.403 4.233 17.860 1.00 94.88 101 GLU A O 1
ATOM 870 N N . LYS A 1 102 ? -14.427 5.188 18.346 1.00 93.38 102 LYS A N 1
ATOM 871 C CA . LYS A 1 102 ? -14.468 4.904 19.785 1.00 93.38 102 LYS A CA 1
ATOM 872 C C . LYS A 1 102 ? -15.621 5.621 20.492 1.00 93.38 102 LYS A C 1
ATOM 874 O O . LYS A 1 102 ? -16.160 5.088 21.459 1.00 93.38 102 LYS A O 1
ATOM 879 N N . GLU A 1 103 ? -15.971 6.818 20.037 1.00 95.44 103 GLU A N 1
ATOM 880 C CA . GLU A 1 103 ? -17.084 7.612 20.570 1.00 95.44 103 GLU A CA 1
ATOM 881 C C . GLU A 1 103 ? -18.453 7.142 20.042 1.00 95.44 103 GLU A C 1
ATOM 883 O O . GLU A 1 103 ? -19.484 7.569 20.555 1.00 95.44 103 GLU A O 1
ATOM 888 N N . GLY A 1 104 ? -18.482 6.220 19.070 1.00 92.94 104 GLY A N 1
ATOM 889 C CA . GLY A 1 104 ? -19.720 5.743 18.448 1.00 92.94 104 GLY A CA 1
ATOM 890 C C . GLY A 1 104 ? -20.374 6.779 17.529 1.00 92.94 104 GLY A C 1
ATOM 891 O O . GLY A 1 104 ? -21.567 6.685 17.252 1.00 92.94 104 GLY A O 1
ATOM 892 N N . GLU A 1 105 ? -19.607 7.767 17.064 1.00 93.69 105 GLU A N 1
ATOM 893 C CA . GLU A 1 105 ? -20.082 8.878 16.227 1.00 93.69 105 GLU A CA 1
ATOM 894 C C . GLU A 1 105 ? -19.912 8.614 14.722 1.00 93.69 105 GLU A C 1
ATOM 896 O O . GLU A 1 105 ? -20.340 9.413 13.884 1.00 93.69 105 GLU A O 1
ATOM 901 N N . LEU A 1 106 ? -19.292 7.490 14.347 1.00 90.81 106 LEU A N 1
ATOM 902 C CA . LEU A 1 106 ? -19.186 7.080 12.951 1.00 90.81 106 LEU A CA 1
ATOM 903 C C . LEU A 1 106 ? -20.464 6.399 12.459 1.00 90.81 106 LEU A C 1
ATOM 905 O O . LEU A 1 106 ? -20.907 5.388 12.995 1.00 90.81 106 LEU A O 1
ATOM 909 N N . TYR A 1 107 ? -20.991 6.918 11.351 1.00 87.31 107 TYR A N 1
ATOM 910 C CA . TYR A 1 107 ? -22.073 6.284 10.592 1.00 87.31 107 TYR A CA 1
ATOM 911 C C . TYR A 1 107 ? -21.578 5.196 9.626 1.00 87.31 107 TYR A C 1
ATOM 913 O O . TYR A 1 107 ? -22.363 4.345 9.218 1.00 87.31 107 TYR A O 1
ATOM 921 N N . ASN A 1 108 ? -20.297 5.242 9.243 1.00 87.00 108 ASN A N 1
ATOM 922 C CA . ASN A 1 108 ? -19.671 4.320 8.290 1.00 87.00 108 ASN A CA 1
ATOM 923 C C . ASN A 1 108 ? -18.641 3.433 8.995 1.00 87.00 108 ASN A C 1
ATOM 925 O O . ASN A 1 108 ? -18.026 3.866 9.971 1.00 87.00 108 ASN A O 1
ATOM 929 N N . ASP A 1 109 ? -18.386 2.245 8.445 1.00 92.12 109 ASP A N 1
ATOM 930 C CA . ASP A 1 109 ? -17.279 1.398 8.889 1.00 92.12 109 ASP A CA 1
ATOM 931 C C . ASP A 1 109 ? -15.926 2.063 8.574 1.00 92.12 109 ASP A C 1
ATOM 933 O O . ASP A 1 109 ? -15.751 2.730 7.547 1.00 92.12 109 ASP A O 1
ATOM 937 N N . VAL A 1 110 ? -14.935 1.883 9.449 1.00 93.75 110 VAL A N 1
ATOM 938 C CA . VAL A 1 110 ? -13.594 2.451 9.245 1.00 93.75 110 VAL A CA 1
ATOM 939 C C . VAL A 1 110 ? -12.938 1.910 7.974 1.00 93.75 110 VAL A C 1
ATOM 941 O O . VAL A 1 110 ? -12.256 2.664 7.273 1.00 93.75 110 VAL A O 1
ATOM 944 N N . ASN A 1 111 ? -13.172 0.643 7.622 1.00 94.25 111 ASN A N 1
ATOM 945 C CA . ASN A 1 111 ? -12.637 0.060 6.396 1.00 94.25 111 ASN A CA 1
ATOM 946 C C . ASN A 1 111 ? -13.247 0.716 5.152 1.00 94.25 111 ASN A C 1
ATOM 948 O O . ASN A 1 111 ? -12.520 0.940 4.185 1.00 94.25 111 ASN A O 1
ATOM 952 N N . ASP A 1 112 ? -14.520 1.121 5.182 1.00 95.00 112 ASP A N 1
ATOM 953 C CA . ASP A 1 112 ? -15.146 1.842 4.064 1.00 95.00 112 ASP A CA 1
ATOM 954 C C . ASP A 1 112 ? -14.485 3.209 3.831 1.00 95.00 112 ASP A C 1
ATOM 956 O O . ASP A 1 112 ? -14.271 3.626 2.686 1.00 95.00 112 ASP A O 1
ATOM 960 N N . LEU A 1 113 ? -14.096 3.901 4.908 1.00 96.38 113 LEU A N 1
ATOM 961 C CA . LEU A 1 113 ? -13.373 5.173 4.827 1.00 96.38 113 LEU A CA 1
ATOM 962 C C . LEU A 1 113 ? -11.966 4.987 4.245 1.00 96.38 113 LEU A C 1
ATOM 964 O O . LEU A 1 113 ? -11.566 5.729 3.343 1.00 96.38 113 LEU A O 1
ATOM 968 N N . ILE A 1 114 ? -11.225 3.980 4.716 1.00 97.38 114 ILE A N 1
ATOM 969 C CA . ILE A 1 114 ? -9.889 3.647 4.195 1.00 97.38 114 ILE A CA 1
ATOM 970 C C . ILE A 1 114 ? -9.979 3.270 2.714 1.00 97.38 114 ILE A C 1
ATOM 972 O O . ILE A 1 114 ? -9.226 3.797 1.888 1.00 97.38 114 ILE A O 1
ATOM 976 N N . HIS A 1 115 ? -10.924 2.395 2.364 1.00 97.31 115 HIS A N 1
ATOM 977 C CA . HIS A 1 115 ? -11.154 1.966 0.992 1.00 97.31 115 HIS A CA 1
ATOM 978 C C . HIS A 1 115 ? -11.508 3.151 0.091 1.00 97.31 115 HIS A C 1
ATOM 980 O O . HIS A 1 115 ? -10.950 3.270 -0.995 1.00 97.31 115 HIS A O 1
ATOM 986 N N . SER A 1 116 ? -12.325 4.096 0.562 1.00 96.81 116 SER A N 1
ATOM 987 C CA . SER A 1 116 ? -12.648 5.321 -0.183 1.00 96.81 116 SER A CA 1
ATOM 988 C C . SER A 1 116 ? -11.415 6.190 -0.460 1.00 96.81 116 SER A C 1
ATOM 990 O O . SER A 1 116 ? -11.254 6.702 -1.570 1.00 96.81 116 SER A O 1
ATOM 992 N N . VAL A 1 117 ? -10.507 6.341 0.513 1.00 97.56 117 VAL A N 1
ATOM 993 C CA . VAL A 1 117 ? -9.245 7.081 0.318 1.00 97.56 117 VAL A CA 1
ATOM 994 C C . VAL A 1 117 ? -8.368 6.400 -0.733 1.00 97.56 117 VAL A C 1
ATOM 996 O O . VAL A 1 117 ? -7.844 7.074 -1.625 1.00 97.56 117 VAL A O 1
ATOM 999 N N . ILE A 1 118 ? -8.228 5.074 -0.657 1.00 98.19 118 ILE A N 1
ATOM 1000 C CA . ILE A 1 118 ? -7.461 4.287 -1.630 1.00 98.19 118 ILE A CA 1
ATOM 1001 C C . ILE A 1 118 ? -8.096 4.385 -3.020 1.00 98.19 118 ILE A C 1
ATOM 1003 O O . ILE A 1 118 ? -7.396 4.707 -3.980 1.00 98.19 118 ILE A O 1
ATOM 1007 N N . HIS A 1 119 ? -9.413 4.203 -3.118 1.00 97.69 119 HIS A N 1
ATOM 1008 C CA . HIS A 1 119 ? -10.169 4.290 -4.363 1.00 97.69 119 HIS A CA 1
ATOM 1009 C C . HIS A 1 119 ? -9.962 5.645 -5.046 1.00 97.69 119 HIS A C 1
ATOM 1011 O O . HIS A 1 119 ? -9.570 5.712 -6.208 1.00 97.69 119 HIS A O 1
ATOM 1017 N N . LEU A 1 120 ? -10.127 6.753 -4.314 1.00 97.69 120 LEU A N 1
ATOM 1018 C CA . LEU A 1 120 ? -9.929 8.101 -4.857 1.00 97.69 120 LEU A CA 1
ATOM 1019 C C . LEU A 1 120 ? -8.468 8.381 -5.235 1.00 97.69 120 LEU A C 1
ATOM 1021 O O . LEU A 1 120 ? -8.200 9.120 -6.189 1.00 97.69 120 LEU A O 1
ATOM 1025 N N . HIS A 1 121 ? -7.512 7.817 -4.495 1.00 97.38 121 HIS A N 1
ATOM 1026 C CA . HIS A 1 121 ? -6.099 7.916 -4.841 1.00 97.38 121 HIS A CA 1
ATOM 1027 C C . HIS A 1 121 ? -5.798 7.201 -6.165 1.00 97.38 121 HIS A C 1
ATOM 1029 O O . HIS A 1 121 ? -5.218 7.812 -7.069 1.00 97.38 121 HIS A O 1
ATOM 1035 N N . LEU A 1 122 ? -6.229 5.945 -6.301 1.00 98.06 122 LEU A N 1
ATOM 1036 C CA . LEU A 1 122 ? -6.029 5.154 -7.513 1.00 98.06 122 LEU A CA 1
ATOM 1037 C C . LEU A 1 122 ? -6.794 5.754 -8.694 1.00 98.06 122 LEU A C 1
ATOM 1039 O O . LEU A 1 122 ? -6.219 5.895 -9.771 1.00 98.06 122 LEU A O 1
ATOM 1043 N N . ASN A 1 123 ? -8.015 6.246 -8.478 1.00 98.12 123 ASN A N 1
ATOM 1044 C CA . ASN A 1 123 ? -8.792 6.935 -9.503 1.00 98.12 123 ASN A CA 1
ATOM 1045 C C . ASN A 1 123 ? -8.026 8.121 -10.113 1.00 98.12 123 ASN A C 1
ATOM 1047 O O . ASN A 1 123 ? -7.982 8.289 -11.330 1.00 98.12 123 ASN A O 1
ATOM 1051 N N . ARG A 1 124 ? -7.329 8.908 -9.284 1.00 96.88 124 ARG A N 1
ATOM 1052 C CA . ARG A 1 124 ? -6.487 10.016 -9.760 1.00 96.88 124 ARG A CA 1
ATOM 1053 C C . ARG A 1 124 ? -5.222 9.545 -10.488 1.00 96.88 124 ARG A C 1
ATOM 1055 O O . ARG A 1 124 ? -4.728 10.249 -11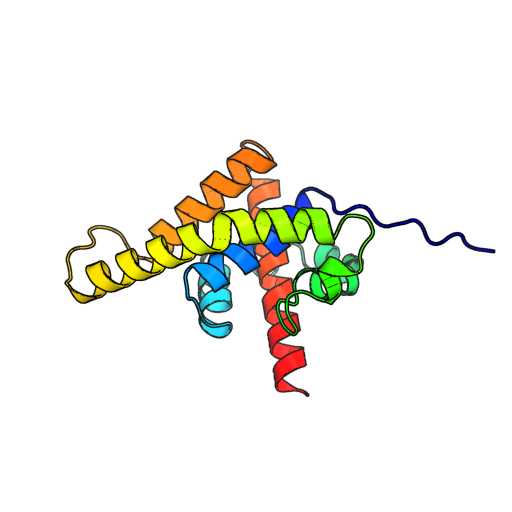.366 1.00 96.88 124 ARG A O 1
ATOM 1062 N N . LEU A 1 125 ? -4.683 8.383 -10.128 1.00 96.38 125 LEU A N 1
ATOM 1063 C CA . LEU A 1 125 ? -3.437 7.850 -10.685 1.00 96.38 125 LEU A CA 1
ATOM 1064 C C . LEU A 1 125 ? -3.634 7.156 -12.046 1.00 96.38 125 LEU A C 1
ATOM 1066 O O . LEU A 1 125 ? -2.846 7.358 -12.984 1.00 96.38 125 LEU A O 1
ATOM 1070 N N . ILE A 1 126 ? -4.674 6.327 -12.142 1.00 96.62 126 ILE A N 1
ATOM 1071 C CA . ILE A 1 126 ? -4.933 5.417 -13.269 1.00 96.62 126 ILE A CA 1
ATOM 1072 C C . ILE A 1 126 ? -6.290 5.643 -13.956 1.00 96.62 126 ILE A C 1
ATOM 1074 O O . ILE A 1 126 ? -6.565 4.984 -14.957 1.00 96.62 126 ILE A O 1
ATOM 1078 N N . GLY A 1 127 ? -7.106 6.590 -13.489 1.00 96.19 127 GLY A N 1
ATOM 1079 C CA . GLY A 1 127 ? -8.455 6.828 -14.006 1.00 96.19 127 GLY A CA 1
ATOM 1080 C C . GLY A 1 127 ? -9.473 5.831 -13.449 1.00 96.19 127 GLY A C 1
ATOM 1081 O O . GLY A 1 127 ? -9.286 5.252 -12.387 1.00 96.19 127 GLY A O 1
ATOM 1082 N N . THR A 1 128 ? -10.560 5.598 -14.181 1.00 95.12 128 THR A N 1
ATOM 1083 C CA . THR A 1 128 ? -11.668 4.707 -13.782 1.00 95.12 128 THR A CA 1
ATOM 1084 C C . THR A 1 128 ? -11.441 3.229 -14.140 1.00 95.12 128 THR A C 1
ATOM 1086 O O . THR A 1 128 ? -12.397 2.457 -14.243 1.00 95.12 128 THR A O 1
ATOM 1089 N N . ASP A 1 129 ? -10.187 2.822 -14.357 1.00 97.12 129 ASP A N 1
ATOM 1090 C CA . ASP A 1 129 ? -9.816 1.458 -14.749 1.00 97.12 129 ASP A CA 1
ATOM 1091 C C . ASP A 1 129 ? -9.872 0.501 -13.547 1.00 97.12 129 ASP A C 1
ATOM 1093 O O . ASP A 1 129 ? -8.904 0.338 -12.801 1.00 97.12 129 ASP A O 1
ATOM 1097 N N . ARG A 1 130 ? -11.037 -0.132 -13.370 1.00 94.75 130 ARG A N 1
ATOM 1098 C CA . ARG A 1 130 ? -11.325 -1.031 -12.242 1.00 94.75 130 ARG A CA 1
ATOM 1099 C C . ARG A 1 130 ? -10.424 -2.264 -12.199 1.00 94.75 130 ARG A C 1
ATOM 1101 O O . ARG A 1 130 ? -10.063 -2.701 -11.110 1.00 94.75 130 ARG A O 1
ATOM 1108 N N . GLU A 1 131 ? -10.043 -2.814 -13.351 1.00 96.94 131 GLU A N 1
ATOM 1109 C CA . GLU A 1 131 ? -9.165 -3.989 -13.389 1.00 96.94 131 GLU A CA 1
ATOM 1110 C C . GLU A 1 131 ? -7.751 -3.624 -12.944 1.00 96.94 131 GLU A C 1
ATOM 1112 O O . GLU A 1 131 ? -7.153 -4.336 -12.135 1.00 96.94 131 GLU A O 1
ATOM 1117 N N . LYS A 1 132 ? -7.229 -2.469 -13.381 1.00 97.19 132 LYS A N 1
ATOM 1118 C CA . LYS A 1 132 ? -5.948 -1.969 -12.863 1.00 97.19 132 LYS A CA 1
ATOM 1119 C C . LYS A 1 132 ? -6.015 -1.637 -11.377 1.00 97.19 132 LYS A C 1
ATOM 1121 O O . LYS A 1 132 ? -5.062 -1.931 -10.661 1.00 97.19 132 LYS A O 1
ATOM 1126 N N . GLU A 1 133 ? -7.113 -1.053 -10.906 1.00 98.31 133 GLU A N 1
ATOM 1127 C CA . GLU A 1 133 ? -7.311 -0.761 -9.483 1.00 98.31 133 GLU A CA 1
ATOM 1128 C C . GLU A 1 133 ? -7.242 -2.045 -8.645 1.00 98.31 133 GLU A C 1
ATOM 1130 O O . GLU A 1 133 ? -6.427 -2.156 -7.724 1.00 98.31 133 GLU A O 1
ATOM 1135 N N . LYS A 1 134 ? -8.020 -3.059 -9.042 1.00 98.12 134 LYS A N 1
ATOM 1136 C CA . LYS A 1 134 ? -8.033 -4.387 -8.421 1.00 98.12 134 LYS A CA 1
ATOM 1137 C C . LYS A 1 134 ? -6.653 -5.038 -8.447 1.00 98.12 134 LYS A C 1
ATOM 1139 O O . LYS A 1 134 ? -6.204 -5.575 -7.431 1.00 98.12 134 LYS A O 1
ATOM 1144 N N . LYS A 1 135 ? -5.955 -4.960 -9.583 1.00 98.50 135 LYS A N 1
ATOM 1145 C CA . LYS A 1 135 ? -4.595 -5.483 -9.732 1.00 98.50 135 LYS A CA 1
ATOM 1146 C C . LYS A 1 135 ? -3.635 -4.830 -8.744 1.00 98.50 135 LYS A C 1
ATOM 1148 O O . LYS A 1 135 ? -2.955 -5.541 -8.010 1.00 98.50 135 LYS A O 1
ATOM 1153 N N . ILE A 1 136 ? -3.608 -3.500 -8.677 1.00 98.69 136 ILE A N 1
ATOM 1154 C CA . ILE A 1 136 ? -2.716 -2.754 -7.779 1.00 98.69 136 ILE A CA 1
ATOM 1155 C C . ILE A 1 136 ? -2.986 -3.117 -6.313 1.00 98.69 136 ILE A C 1
ATOM 1157 O O . ILE A 1 136 ? -2.043 -3.418 -5.582 1.00 98.69 136 ILE A O 1
ATOM 1161 N N . MET A 1 137 ? -4.253 -3.163 -5.886 1.00 98.50 137 MET A N 1
ATOM 1162 C CA . MET A 1 137 ? -4.604 -3.576 -4.520 1.00 98.50 137 MET A CA 1
ATOM 1163 C C . MET A 1 137 ? -4.164 -5.018 -4.224 1.00 98.50 137 MET A C 1
ATOM 1165 O O . MET A 1 137 ? -3.609 -5.297 -3.161 1.00 98.50 137 MET A O 1
ATOM 1169 N N . THR A 1 138 ? -4.334 -5.929 -5.187 1.00 98.62 138 THR A N 1
ATOM 1170 C CA . THR A 1 138 ? -3.920 -7.336 -5.047 1.00 98.62 138 THR A CA 1
ATOM 1171 C C . THR A 1 138 ? -2.399 -7.478 -4.961 1.00 98.62 138 THR A C 1
ATOM 1173 O O . THR A 1 138 ? -1.882 -8.257 -4.160 1.00 98.62 138 THR A O 1
ATOM 1176 N N . LEU A 1 139 ? -1.653 -6.695 -5.740 1.00 98.75 139 LEU A N 1
ATOM 1177 C CA . LEU A 1 139 ? -0.193 -6.665 -5.683 1.00 98.75 139 LEU A CA 1
ATOM 1178 C C . LEU A 1 139 ? 0.314 -6.066 -4.365 1.00 98.75 139 LEU A C 1
ATOM 1180 O O . LEU A 1 139 ? 1.256 -6.607 -3.782 1.00 98.75 139 LEU A O 1
ATOM 1184 N N . ALA A 1 140 ? -0.329 -5.014 -3.847 1.00 98.62 140 ALA A N 1
ATOM 1185 C CA . ALA A 1 140 ? -0.023 -4.466 -2.524 1.00 98.62 140 ALA A CA 1
ATOM 1186 C C . ALA A 1 140 ? -0.239 -5.509 -1.424 1.00 98.62 140 ALA A C 1
ATOM 1188 O O . ALA A 1 140 ? 0.624 -5.699 -0.565 1.00 98.62 140 ALA A O 1
ATOM 1189 N N . ARG A 1 141 ? -1.330 -6.274 -1.520 1.00 98.38 141 ARG A N 1
ATOM 1190 C CA . ARG A 1 141 ? -1.621 -7.391 -0.620 1.00 98.38 141 ARG A CA 1
ATOM 1191 C C . ARG A 1 141 ? -0.524 -8.451 -0.651 1.00 98.38 141 ARG A C 1
ATOM 1193 O O . ARG A 1 141 ? -0.053 -8.874 0.403 1.00 98.38 141 ARG A O 1
ATOM 1200 N N . HIS A 1 142 ? -0.119 -8.904 -1.841 1.00 98.50 142 HIS A N 1
ATOM 1201 C CA . HIS A 1 142 ? 0.953 -9.902 -1.987 1.00 98.50 142 HIS A CA 1
ATOM 1202 C C . HIS A 1 142 ? 2.286 -9.394 -1.446 1.00 98.50 142 HIS A C 1
ATOM 1204 O O . HIS A 1 142 ? 2.998 -10.136 -0.773 1.00 98.50 142 HIS A O 1
ATOM 1210 N N . THR A 1 143 ? 2.582 -8.117 -1.678 1.00 98.38 143 THR A N 1
ATOM 1211 C CA . THR A 1 143 ? 3.785 -7.451 -1.168 1.00 98.38 143 THR A CA 1
ATOM 1212 C C . THR A 1 143 ? 3.808 -7.459 0.355 1.00 98.38 143 THR A C 1
ATOM 1214 O O . THR A 1 143 ? 4.771 -7.944 0.942 1.00 98.38 143 THR A O 1
ATOM 1217 N N . LEU A 1 144 ? 2.727 -7.011 1.002 1.00 97.69 144 LEU A N 1
ATOM 1218 C CA . LEU A 1 144 ? 2.617 -7.009 2.462 1.00 97.69 144 LEU A CA 1
ATOM 1219 C C . LEU A 1 144 ? 2.712 -8.413 3.059 1.00 97.69 144 LEU A C 1
ATOM 1221 O O . LEU A 1 144 ? 3.418 -8.602 4.046 1.00 97.69 144 LEU A O 1
ATOM 1225 N N . ARG A 1 145 ? 2.053 -9.406 2.448 1.00 97.44 145 ARG A N 1
ATOM 1226 C CA . ARG A 1 145 ? 2.116 -10.801 2.907 1.00 97.44 145 ARG A CA 1
ATOM 1227 C C . ARG A 1 145 ? 3.548 -11.335 2.909 1.00 97.44 145 ARG A C 1
ATOM 1229 O O . ARG A 1 145 ? 3.961 -11.978 3.872 1.00 97.44 145 ARG A O 1
ATOM 1236 N N . ASP A 1 146 ? 4.293 -11.086 1.840 1.00 96.94 146 ASP A N 1
ATOM 1237 C CA . ASP A 1 146 ? 5.662 -11.577 1.722 1.00 96.94 146 ASP A CA 1
ATOM 1238 C C . ASP A 1 146 ? 6.633 -10.803 2.625 1.00 96.94 146 ASP A C 1
ATOM 1240 O O . ASP A 1 146 ? 7.518 -11.422 3.216 1.00 96.94 146 ASP A O 1
ATOM 1244 N N . LEU A 1 147 ? 6.454 -9.485 2.789 1.00 95.50 147 LEU A N 1
ATOM 1245 C CA . LEU A 1 147 ? 7.210 -8.689 3.766 1.00 95.50 147 LEU A CA 1
ATOM 1246 C C . LEU A 1 147 ? 6.972 -9.190 5.193 1.00 95.50 147 LEU A C 1
ATOM 1248 O O . LEU A 1 147 ? 7.928 -9.406 5.934 1.00 95.50 147 LEU A O 1
ATOM 1252 N N . GLU A 1 148 ? 5.715 -9.435 5.569 1.00 93.50 148 GLU A N 1
ATOM 1253 C CA . GLU A 1 148 ? 5.352 -9.990 6.876 1.00 93.50 148 GLU A CA 1
ATOM 1254 C C . GLU A 1 148 ? 6.035 -11.345 7.116 1.00 93.50 148 GLU A C 1
ATOM 1256 O O . GLU A 1 148 ? 6.605 -11.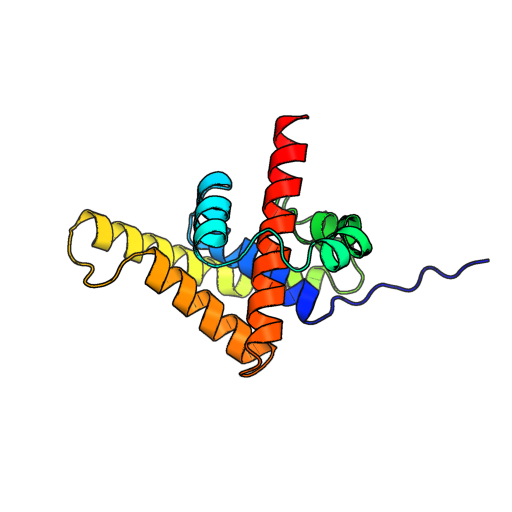575 8.184 1.00 93.50 148 GLU A O 1
ATOM 1261 N N . TYR A 1 149 ? 6.027 -12.231 6.113 1.00 93.12 149 TYR A N 1
ATOM 1262 C CA . TYR A 1 149 ? 6.700 -13.525 6.200 1.00 93.12 149 TYR A CA 1
ATOM 1263 C C . TYR A 1 149 ? 8.214 -13.377 6.407 1.00 93.12 149 TYR A C 1
ATOM 1265 O O . TYR A 1 149 ? 8.769 -14.022 7.299 1.00 93.12 149 TYR A O 1
ATOM 1273 N N . PHE A 1 150 ? 8.877 -12.510 5.633 1.00 88.44 150 PHE A N 1
ATOM 1274 C CA . PHE A 1 150 ? 10.316 -12.257 5.771 1.00 88.44 150 PHE A CA 1
ATOM 1275 C C . PHE A 1 150 ? 10.688 -11.667 7.127 1.00 88.44 150 PHE A C 1
ATOM 1277 O O . PHE A 1 150 ? 11.683 -12.079 7.715 1.00 88.44 150 PHE A O 1
ATOM 1284 N N . ARG A 1 151 ? 9.888 -10.731 7.642 1.00 87.06 151 ARG A N 1
ATOM 1285 C CA . ARG A 1 151 ? 10.125 -10.103 8.949 1.00 87.06 151 ARG A CA 1
ATOM 1286 C C . ARG A 1 151 ? 9.974 -11.099 10.100 1.00 87.06 151 ARG A C 1
ATOM 1288 O O . ARG A 1 151 ? 10.727 -11.025 11.058 1.00 87.06 151 ARG A O 1
ATOM 1295 N N . LYS A 1 152 ? 9.046 -12.057 9.993 1.00 85.12 152 LYS A N 1
ATOM 1296 C CA . LYS A 1 152 ? 8.826 -13.110 11.006 1.00 85.12 152 LYS A CA 1
ATOM 1297 C C . LYS A 1 152 ? 9.864 -14.235 10.985 1.00 85.12 152 LYS A C 1
ATOM 1299 O O . LYS A 1 152 ? 9.944 -14.990 11.947 1.00 85.12 152 LYS A O 1
ATOM 1304 N N . THR A 1 153 ? 10.601 -14.392 9.887 1.00 80.19 153 THR A N 1
ATOM 1305 C CA . THR A 1 153 ? 11.632 -15.436 9.723 1.00 80.19 153 THR A CA 1
ATOM 1306 C C . THR A 1 153 ? 13.059 -14.922 9.921 1.00 80.19 153 THR A C 1
ATOM 1308 O O . THR A 1 153 ? 14.003 -15.701 9.783 1.00 80.19 153 THR A O 1
ATOM 1311 N N . LYS A 1 154 ? 13.215 -13.635 10.241 1.00 59.03 154 LYS A N 1
ATOM 1312 C CA . LYS A 1 154 ? 14.483 -12.978 10.558 1.00 59.03 154 LYS A CA 1
ATOM 1313 C C . LYS A 1 154 ? 14.746 -13.022 12.060 1.00 59.03 154 LYS A C 1
ATOM 1315 O O . LYS A 1 154 ? 15.931 -13.184 12.419 1.00 59.03 154 LYS A O 1
#

Secondary structure (DSSP, 8-state):
----------HHHHHHHHHHHHHHHHT--HHHHHHHHHHHS-TTTTHHHHHHHHHHHHHHH--HHHHHHHHTSTTHHHHHHHHHHHHHHHHHHHHHHHHHHHHT--SS-HHHHHHHHHHHHHHHHH-S-HHHHHHHHHHHHHHHHHHHHHHHT-

InterPro domains:
  IPR023809 Thiopeptide-type bacteriocin biosynthesis domain [PF14028] (10-144)
  IPR023809 Thiopeptide-type bacteriocin biosynthesis domain [TIGR03891] (6-144)

Sequence (154 aa):
MQRFNASRIDKESFGVISIIDILENFGLKPEEQLRFLDQIVDHREYRDDFRKNRKWYLRLGDSENDWEGLRNEVEGEIVYSLLKMRSNIIRKYGQMVRLYEKEGELYNDVNDLIHSVIHLHLNRLIGTDREKEKKIMTLARHTLRDLEYFRKTK